Protein AF-A0A175YBA6-F1 (afdb_monomer_lite)

Foldseek 3Di:
DDDDDPPPPDDPDDPPDPCVVCVLCVVLLVCLVVVPPPLQLPDAADEDEQAPLVDSNNVNNVVSNVPRPPRRHPDYHYHD

InterPro domains:
  IPR036291 NAD(P)-binding domain superfamily [SSF51735] (19-67)
  IPR052733 Chloroplast-localized Quinone Oxidoreductase [PTHR44013] (17-69)

Secondary structure (DSSP, 8-state):
----SSSSSS-S------HHHHTTHHHHHHHHHHT----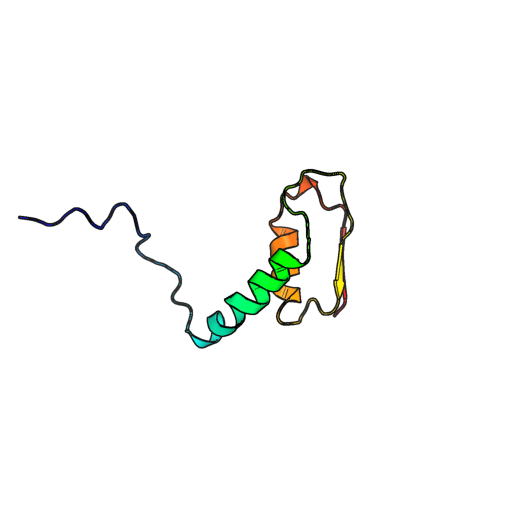S--SS-EEEEEETTTSTTHHHHHHHHHHS-TTSEEEEEEE-

Radius of gyration: 17.57 Å; chains: 1; bounding box: 59×20×29 Å

Sequence (80 aa):
MQKGMLRPFLPLRFPKVPSVDGAGLPVAGLTAHSAGVKLDASGPRSNIVITAASGGVGLYVVQLAKHGKKESLSSLVLVS

pLDDT: mean 72.38, std 12.49, range [47.56, 88.88]

Structure (mmCIF, N/CA/C/O backbone):
data_AF-A0A175YBA6-F1
#
_entry.id   AF-A0A175YBA6-F1
#
loop_
_atom_site.group_PDB
_atom_site.id
_atom_site.type_symbol
_atom_site.label_atom_id
_atom_site.label_alt_id
_atom_site.label_comp_id
_atom_site.label_asym_id
_atom_site.label_entity_id
_atom_site.label_seq_id
_atom_site.pdbx_PDB_ins_code
_atom_site.Cartn_x
_atom_site.Cartn_y
_atom_site.Cartn_z
_atom_site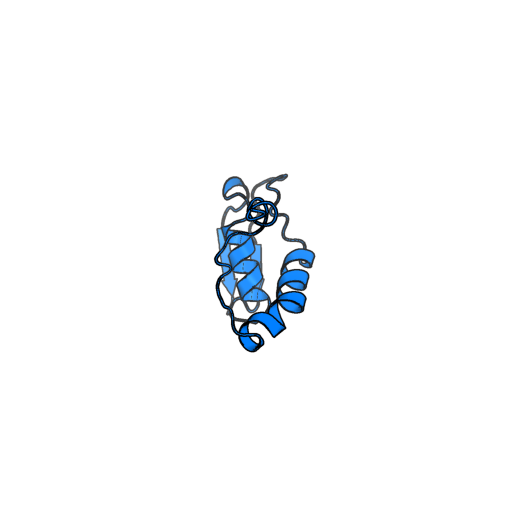.occupancy
_atom_site.B_iso_or_equiv
_atom_site.auth_seq_id
_atom_site.auth_comp_id
_atom_site.auth_asym_id
_atom_site.auth_atom_id
_atom_site.pdbx_PDB_model_num
ATOM 1 N N . MET A 1 1 ? 44.873 -4.644 13.168 1.00 47.56 1 MET A N 1
ATOM 2 C CA . MET A 1 1 ? 43.804 -4.758 14.183 1.00 47.56 1 MET A CA 1
ATOM 3 C C . MET A 1 1 ? 42.925 -3.507 14.140 1.00 47.56 1 MET A C 1
ATOM 5 O O . MET A 1 1 ? 43.137 -2.614 14.937 1.00 47.56 1 MET A O 1
ATOM 9 N N . GLN A 1 2 ? 41.969 -3.397 13.211 1.00 48.06 2 GLN A N 1
ATOM 10 C CA . GLN A 1 2 ? 40.858 -2.443 13.371 1.00 48.06 2 GLN A CA 1
ATOM 11 C C . GLN A 1 2 ? 39.650 -2.932 12.566 1.00 48.06 2 GLN A C 1
ATOM 13 O O . GLN A 1 2 ? 39.354 -2.490 11.462 1.00 48.06 2 GLN A O 1
ATOM 18 N N . LYS A 1 3 ? 39.004 -3.960 13.117 1.00 51.88 3 LYS A N 1
ATOM 19 C CA . LYS A 1 3 ? 37.788 -4.583 12.597 1.00 51.88 3 LYS A CA 1
ATOM 20 C C . LYS A 1 3 ? 36.717 -4.396 13.661 1.00 51.88 3 LYS A C 1
ATOM 22 O O . LYS A 1 3 ? 36.593 -5.222 14.553 1.00 51.88 3 LYS A O 1
ATOM 27 N N . GLY A 1 4 ? 35.978 -3.297 13.585 1.00 67.19 4 GLY A N 1
ATOM 28 C CA . GLY A 1 4 ? 34.870 -3.053 14.503 1.00 67.19 4 GLY A CA 1
ATOM 29 C C . GLY A 1 4 ? 34.575 -1.576 14.667 1.00 67.19 4 GLY A C 1
ATOM 30 O O . GLY A 1 4 ? 35.250 -0.930 15.447 1.00 67.19 4 GLY A O 1
ATOM 31 N N . MET A 1 5 ? 33.575 -1.070 13.933 1.00 60.84 5 MET A N 1
ATOM 32 C CA . MET A 1 5 ? 32.700 0.005 14.436 1.00 60.84 5 MET A CA 1
ATOM 33 C C . MET A 1 5 ? 31.481 0.313 13.552 1.00 60.84 5 MET A C 1
ATOM 35 O O . MET A 1 5 ? 30.594 1.027 13.990 1.00 60.84 5 MET A O 1
ATOM 39 N N . LEU A 1 6 ? 31.374 -0.244 12.338 1.00 56.81 6 LEU A N 1
ATOM 40 C CA . LEU A 1 6 ? 30.213 -0.000 11.455 1.00 56.81 6 LEU A CA 1
ATOM 41 C C . LEU A 1 6 ? 29.092 -1.051 11.572 1.00 56.81 6 LEU A C 1
ATOM 43 O O . LEU A 1 6 ? 28.102 -0.993 10.854 1.00 56.81 6 LEU A O 1
ATOM 47 N N . ARG A 1 7 ? 29.241 -2.030 12.472 1.00 59.06 7 ARG A N 1
ATOM 48 C CA . ARG A 1 7 ? 28.285 -3.129 12.686 1.00 59.06 7 ARG A CA 1
ATOM 49 C C . ARG A 1 7 ? 27.197 -2.947 13.771 1.00 59.06 7 ARG A C 1
ATOM 51 O O . ARG A 1 7 ? 26.457 -3.911 13.932 1.00 59.06 7 ARG A O 1
ATOM 58 N N . PRO A 1 8 ? 27.023 -1.817 14.496 1.00 63.41 8 PRO A N 1
ATOM 59 C CA . PRO A 1 8 ? 25.891 -1.706 15.425 1.00 63.41 8 PRO A CA 1
ATOM 60 C C . PRO A 1 8 ? 24.593 -1.167 14.802 1.00 63.41 8 PRO A C 1
ATOM 62 O O . PRO A 1 8 ? 23.557 -1.264 15.447 1.00 63.41 8 PRO A O 1
ATOM 65 N N . PHE A 1 9 ? 24.617 -0.586 13.591 1.00 65.88 9 PHE A N 1
ATOM 66 C CA . PHE A 1 9 ? 23.524 0.304 13.152 1.00 65.88 9 PHE A CA 1
ATOM 67 C C . PHE A 1 9 ? 22.825 -0.054 11.834 1.00 65.88 9 PHE A C 1
ATOM 69 O O . PHE A 1 9 ? 21.831 0.583 11.502 1.00 65.88 9 PHE A O 1
ATOM 76 N N . LEU A 1 10 ? 23.283 -1.069 11.091 1.00 59.72 10 LEU A N 1
ATOM 77 C CA . LEU A 1 10 ? 22.623 -1.500 9.854 1.00 59.72 10 LEU A CA 1
ATOM 78 C C . LEU A 1 10 ? 22.344 -3.014 9.900 1.00 59.72 10 LEU A C 1
ATOM 80 O O . LEU A 1 10 ? 23.303 -3.790 9.969 1.00 59.72 10 LEU A O 1
ATOM 84 N N . PRO A 1 11 ? 21.075 -3.472 9.872 1.00 62.69 11 PRO A N 1
ATOM 85 C CA . PRO A 1 11 ? 20.779 -4.897 9.777 1.00 62.69 11 PRO A CA 1
ATOM 86 C C . PRO A 1 11 ? 21.414 -5.462 8.499 1.00 62.69 11 PRO A C 1
ATOM 88 O O . PRO A 1 11 ? 21.243 -4.918 7.410 1.00 62.69 11 PRO A O 1
ATOM 91 N N . LEU A 1 12 ? 22.164 -6.564 8.627 1.00 59.00 12 LEU A N 1
ATOM 92 C CA . LEU A 1 12 ? 23.021 -7.121 7.564 1.00 59.00 12 LEU A CA 1
ATOM 93 C C . LEU A 1 12 ? 22.264 -7.598 6.308 1.00 59.00 12 LEU A C 1
ATOM 95 O O . LEU A 1 12 ? 22.891 -8.014 5.334 1.00 59.00 12 LEU A O 1
ATOM 99 N N . ARG A 1 13 ? 20.929 -7.602 6.340 1.00 61.00 13 ARG A N 1
ATOM 100 C CA . ARG A 1 13 ? 20.059 -8.075 5.263 1.00 61.00 13 ARG A CA 1
ATOM 101 C C . ARG A 1 13 ? 18.801 -7.216 5.199 1.00 61.00 13 ARG A C 1
ATOM 103 O O . ARG A 1 13 ? 17.768 -7.584 5.750 1.00 61.00 13 ARG A O 1
ATOM 110 N N . PHE A 1 14 ? 18.882 -6.088 4.501 1.00 61.38 14 PHE A N 1
ATOM 111 C CA . PHE A 1 14 ? 17.674 -5.527 3.902 1.00 61.38 14 PHE A CA 1
ATOM 112 C C . PHE A 1 14 ? 17.200 -6.481 2.799 1.00 61.38 14 PHE A C 1
ATOM 114 O O . PHE A 1 14 ? 18.047 -6.992 2.055 1.00 61.38 14 PHE A O 1
ATOM 121 N N . PRO A 1 15 ? 15.888 -6.756 2.683 1.00 72.56 15 PRO A N 1
ATOM 122 C CA . PRO A 1 15 ? 15.358 -7.503 1.552 1.00 72.56 15 PRO A CA 1
ATOM 123 C C . PRO A 1 15 ? 15.854 -6.851 0.260 1.00 72.56 15 PRO A C 1
ATOM 125 O O . PRO A 1 15 ? 15.689 -5.647 0.063 1.00 72.56 15 PRO A O 1
ATOM 128 N N . LYS A 1 16 ? 16.517 -7.630 -0.599 1.00 76.50 16 LYS A N 1
ATOM 129 C CA . LYS A 1 16 ? 16.980 -7.156 -1.904 1.00 76.50 16 LYS A CA 1
ATOM 130 C C . LYS A 1 16 ? 15.750 -7.003 -2.804 1.00 76.50 16 LYS A C 1
ATOM 132 O O . LYS A 1 16 ? 15.398 -7.932 -3.520 1.00 76.50 16 LYS A O 1
ATOM 137 N N . VAL A 1 17 ? 15.087 -5.852 -2.728 1.00 80.12 17 VAL A N 1
ATOM 138 C CA . VAL A 1 17 ? 14.020 -5.467 -3.661 1.00 80.12 17 VAL A CA 1
ATOM 139 C C . VAL A 1 17 ? 14.651 -4.885 -4.930 1.00 80.12 17 VAL A C 1
ATOM 141 O O . VAL A 1 17 ? 15.568 -4.063 -4.825 1.00 80.12 17 VAL A O 1
ATOM 144 N N . PRO A 1 18 ? 14.245 -5.324 -6.133 1.00 85.06 18 PRO A N 1
ATOM 145 C CA . PRO A 1 18 ? 14.732 -4.724 -7.367 1.00 85.06 18 PRO A CA 1
ATOM 146 C C . PRO A 1 18 ? 14.212 -3.284 -7.481 1.00 85.06 18 PRO A C 1
ATOM 148 O O . PRO A 1 18 ? 13.112 -2.967 -7.029 1.00 85.06 18 PRO A O 1
ATOM 151 N N . SER A 1 19 ? 15.000 -2.397 -8.098 1.00 81.88 19 SER A N 1
ATOM 152 C CA . SER A 1 19 ? 14.680 -0.962 -8.165 1.00 81.88 19 SER A CA 1
ATOM 153 C C . SER A 1 19 ? 13.324 -0.675 -8.815 1.00 81.88 19 SER A C 1
ATOM 155 O O . SER A 1 19 ? 12.670 0.295 -8.450 1.00 81.88 19 SER A O 1
ATOM 157 N N . VAL A 1 20 ? 12.896 -1.525 -9.754 1.00 83.44 20 VAL A N 1
ATOM 158 C CA . VAL A 1 20 ? 11.612 -1.394 -10.455 1.00 83.44 20 VAL A CA 1
ATOM 159 C C . VAL A 1 20 ? 10.413 -1.638 -9.532 1.00 83.44 20 VAL A C 1
ATOM 161 O O . VAL A 1 20 ? 9.470 -0.853 -9.562 1.00 83.44 20 VAL A O 1
ATOM 164 N N . ASP A 1 21 ? 10.484 -2.631 -8.642 1.00 83.19 21 ASP A N 1
ATOM 165 C CA . ASP A 1 21 ? 9.397 -2.949 -7.704 1.00 83.19 21 ASP A CA 1
ATOM 166 C C . ASP A 1 21 ? 9.238 -1.854 -6.637 1.00 83.19 21 ASP A C 1
ATOM 168 O O . ASP A 1 21 ? 8.141 -1.597 -6.146 1.00 83.19 21 ASP A O 1
ATOM 172 N N . GLY A 1 22 ? 10.337 -1.177 -6.287 1.00 80.31 22 GLY A N 1
ATOM 173 C CA . GLY A 1 22 ? 10.349 -0.078 -5.320 1.00 80.31 22 GLY A CA 1
ATOM 174 C C . GLY A 1 22 ? 10.063 1.306 -5.910 1.00 80.31 22 GLY A C 1
ATOM 175 O O . GLY A 1 22 ? 9.787 2.231 -5.149 1.00 80.31 22 GLY A O 1
ATOM 176 N N . ALA A 1 23 ? 10.109 1.483 -7.234 1.00 86.12 23 ALA A N 1
ATOM 177 C CA . ALA A 1 23 ? 10.032 2.805 -7.867 1.00 86.12 23 ALA A CA 1
ATOM 178 C C . ALA A 1 23 ? 8.697 3.527 -7.609 1.00 86.12 23 ALA A C 1
ATOM 180 O O . ALA A 1 23 ? 8.665 4.751 -7.490 1.00 86.12 23 ALA A O 1
ATOM 181 N N . GLY A 1 24 ? 7.599 2.773 -7.485 1.00 82.69 24 GLY A N 1
ATOM 182 C CA . GLY A 1 24 ? 6.270 3.317 -7.188 1.00 82.69 24 GLY A CA 1
ATOM 183 C C . GLY A 1 24 ? 6.009 3.583 -5.702 1.00 82.69 24 GLY A C 1
ATOM 184 O O . GLY A 1 24 ? 5.052 4.283 -5.368 1.00 82.69 24 GLY A O 1
ATOM 185 N N . LEU A 1 25 ? 6.850 3.052 -4.807 1.00 86.50 25 LEU A N 1
ATOM 186 C CA . LEU A 1 25 ? 6.647 3.116 -3.359 1.00 86.50 25 LEU A CA 1
ATOM 187 C C . LEU A 1 25 ? 6.605 4.551 -2.805 1.00 86.50 25 LEU A C 1
ATOM 189 O O . LEU A 1 25 ? 5.716 4.816 -1.996 1.00 86.50 25 LEU A O 1
ATOM 193 N N . PRO A 1 26 ? 7.490 5.492 -3.203 1.00 87.56 26 PRO A N 1
ATOM 194 C CA . PRO A 1 26 ? 7.489 6.831 -2.620 1.00 87.56 26 PRO A CA 1
ATOM 195 C C . PRO A 1 26 ? 6.180 7.570 -2.882 1.00 87.56 26 PRO A C 1
ATOM 197 O O . PRO A 1 26 ? 5.605 8.135 -1.962 1.00 87.56 26 PRO A O 1
ATOM 200 N N . VAL A 1 27 ? 5.677 7.525 -4.118 1.00 88.12 27 VAL A N 1
ATOM 201 C CA . VAL A 1 27 ? 4.425 8.200 -4.480 1.00 88.12 27 VAL A CA 1
ATOM 202 C C . VAL A 1 27 ? 3.246 7.475 -3.844 1.00 88.12 27 VAL A C 1
ATOM 204 O O . VAL A 1 27 ? 2.493 8.077 -3.088 1.00 88.12 27 VAL A O 1
ATOM 207 N N . ALA A 1 28 ? 3.108 6.170 -4.084 1.00 85.44 28 ALA A N 1
ATOM 208 C CA . ALA A 1 28 ? 1.928 5.438 -3.646 1.00 85.44 28 ALA A CA 1
ATOM 209 C C . ALA A 1 28 ? 1.836 5.300 -2.117 1.00 85.44 28 ALA A C 1
ATOM 211 O O . ALA A 1 28 ? 0.753 5.441 -1.550 1.00 85.44 28 ALA A O 1
ATOM 212 N N . GLY A 1 29 ? 2.965 5.081 -1.442 1.00 84.06 29 GLY A N 1
ATOM 213 C CA . GLY A 1 29 ? 3.038 4.995 0.013 1.00 84.06 29 GLY A CA 1
ATOM 214 C C . GLY A 1 29 ? 2.799 6.341 0.696 1.00 84.06 29 GLY A C 1
ATOM 215 O O . GLY A 1 29 ? 2.057 6.400 1.677 1.00 84.06 29 GLY A O 1
ATOM 216 N N . LEU A 1 30 ? 3.360 7.434 0.165 1.00 84.38 30 LEU A N 1
ATOM 217 C CA . LEU A 1 30 ? 3.140 8.764 0.734 1.00 84.38 30 LEU A CA 1
ATOM 218 C C . LEU A 1 30 ? 1.706 9.243 0.494 1.00 84.38 30 LEU A C 1
ATOM 220 O O . LEU A 1 30 ? 1.113 9.799 1.412 1.00 84.38 30 LEU A O 1
ATOM 224 N N . THR A 1 31 ? 1.120 8.961 -0.677 1.00 84.06 31 THR A N 1
ATOM 225 C CA . THR A 1 31 ? -0.310 9.195 -0.940 1.00 84.06 31 THR A CA 1
ATOM 226 C C . THR A 1 31 ? -1.192 8.380 0.003 1.00 84.06 31 THR A C 1
ATOM 228 O O . THR A 1 31 ? -2.154 8.910 0.548 1.00 84.06 31 THR A O 1
ATOM 231 N N . ALA A 1 32 ? -0.862 7.110 0.249 1.00 83.31 32 ALA A N 1
ATOM 232 C CA . ALA A 1 32 ? -1.609 6.282 1.193 1.00 83.31 32 ALA A CA 1
ATOM 233 C C . ALA A 1 32 ? -1.522 6.816 2.636 1.00 83.31 32 ALA A C 1
ATOM 235 O O . ALA A 1 32 ? -2.508 6.764 3.368 1.00 83.31 32 ALA A O 1
ATOM 236 N N . HIS A 1 33 ? -0.373 7.367 3.037 1.00 79.69 33 HIS A N 1
ATOM 237 C CA . HIS A 1 33 ? -0.191 8.002 4.343 1.00 79.69 33 HIS A CA 1
ATOM 238 C C . HIS A 1 33 ? -0.922 9.352 4.448 1.00 79.69 33 HIS A C 1
ATOM 240 O O . HIS A 1 33 ? -1.548 9.647 5.465 1.00 79.69 33 HIS A O 1
ATOM 246 N N . SER A 1 34 ? -0.871 10.180 3.401 1.00 79.19 34 SER A N 1
ATOM 247 C CA . SER A 1 34 ? -1.542 11.485 3.371 1.00 79.19 34 SER A CA 1
ATOM 248 C C . SER A 1 34 ? -3.050 11.396 3.132 1.00 79.19 34 SER A C 1
ATOM 250 O O . SER A 1 34 ? -3.750 12.361 3.426 1.00 79.19 34 SER A O 1
ATOM 252 N N . ALA A 1 35 ? -3.570 10.237 2.707 1.00 73.12 35 ALA A N 1
ATOM 253 C CA . ALA A 1 35 ? -5.004 9.955 2.575 1.00 73.12 35 ALA A CA 1
ATOM 254 C C . ALA A 1 35 ? -5.7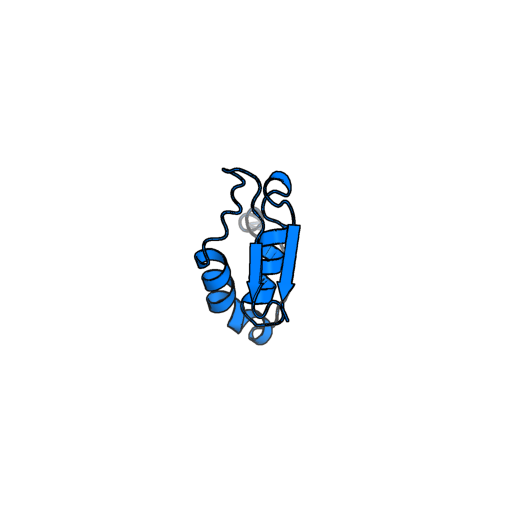89 10.040 3.903 1.00 73.12 35 ALA A C 1
ATOM 256 O O . ALA A 1 35 ? -6.993 9.795 3.926 1.00 73.12 35 ALA A O 1
ATOM 257 N N . GLY A 1 36 ? -5.135 10.399 5.013 1.00 62.12 36 GLY A N 1
ATOM 258 C CA . GLY A 1 36 ? -5.814 10.779 6.248 1.00 62.12 36 GLY A CA 1
ATOM 259 C C . GLY A 1 36 ? -6.394 9.597 7.012 1.00 62.12 36 GLY A C 1
ATOM 260 O O . GLY A 1 36 ? -7.231 9.796 7.893 1.00 62.12 36 GLY A O 1
ATOM 261 N N . VAL A 1 37 ? -5.949 8.371 6.713 1.00 63.31 37 VAL A N 1
ATOM 262 C CA . VAL A 1 37 ? -6.278 7.213 7.540 1.00 63.31 37 VAL A CA 1
ATOM 263 C C . VAL A 1 37 ? -5.563 7.403 8.876 1.00 63.31 37 VAL A C 1
ATOM 265 O O . VAL A 1 37 ? -4.359 7.182 8.996 1.00 63.31 37 VAL A O 1
ATOM 268 N N . LYS A 1 38 ? -6.301 7.881 9.881 1.00 59.69 38 LYS A N 1
ATOM 269 C CA . LYS A 1 38 ? -5.833 7.940 11.268 1.00 59.69 38 LYS A CA 1
ATOM 270 C C . LYS A 1 38 ? -5.665 6.518 11.788 1.00 59.69 38 LYS A C 1
ATOM 272 O O . LYS A 1 38 ? -6.611 5.870 12.222 1.00 59.69 38 LYS A O 1
ATOM 277 N N . LEU A 1 39 ? -4.442 6.016 11.674 1.00 62.16 39 LEU A N 1
ATOM 278 C CA . LEU A 1 39 ? -4.026 4.685 12.128 1.00 62.16 39 LEU A CA 1
ATOM 279 C C . LEU A 1 39 ? -3.372 4.724 13.510 1.00 62.16 39 LEU A C 1
ATOM 281 O O . LEU A 1 39 ? -2.917 3.699 14.020 1.00 62.16 39 LEU A O 1
ATOM 285 N N . ASP A 1 40 ? -3.326 5.908 14.117 1.00 57.97 40 ASP A N 1
ATOM 286 C CA . ASP A 1 40 ? -2.752 6.176 15.431 1.00 57.97 40 ASP A CA 1
ATOM 287 C C . ASP A 1 40 ? -3.608 5.628 16.588 1.00 57.97 40 ASP A C 1
ATOM 289 O O . ASP A 1 40 ? -3.184 5.666 17.742 1.00 57.97 40 ASP A O 1
ATOM 293 N N . ALA A 1 41 ? -4.784 5.066 16.281 1.00 56.16 41 ALA A N 1
ATOM 294 C CA . ALA A 1 41 ? -5.781 4.586 17.238 1.00 56.16 41 ALA A CA 1
ATOM 295 C C . ALA A 1 41 ? -6.237 5.631 18.272 1.00 56.16 41 ALA A C 1
ATOM 297 O O . ALA A 1 41 ? -6.907 5.276 19.242 1.00 56.16 41 ALA A O 1
ATOM 298 N N . SER A 1 42 ? -5.952 6.920 18.053 1.00 54.56 42 SER A N 1
ATOM 299 C CA . SER A 1 42 ? -6.534 8.010 18.832 1.00 54.56 42 SER A CA 1
ATOM 300 C C . SER A 1 42 ? -7.903 8.362 18.249 1.00 54.56 42 SER A C 1
ATOM 302 O O . SER A 1 42 ? -8.066 9.298 17.463 1.00 54.56 42 SER A O 1
ATOM 304 N N . GLY A 1 43 ? -8.908 7.550 18.575 1.00 61.62 43 GLY A N 1
ATOM 305 C CA . GLY A 1 43 ? -10.287 7.826 18.185 1.00 61.62 43 GLY A CA 1
ATOM 306 C C . GLY A 1 43 ? -11.227 6.620 18.244 1.00 61.62 43 GLY A C 1
ATOM 307 O O . GLY A 1 43 ? -10.772 5.474 18.309 1.00 61.62 43 GLY A O 1
ATOM 308 N N . PRO A 1 44 ? -12.550 6.871 18.225 1.00 60.22 44 PRO A N 1
ATOM 309 C CA . PRO A 1 44 ? -13.560 5.820 18.162 1.00 60.22 44 PRO A CA 1
ATOM 310 C C . PRO A 1 44 ? -13.378 4.955 16.910 1.00 60.22 44 PRO A C 1
ATOM 312 O O . PRO A 1 44 ? -12.908 5.433 15.876 1.00 60.22 44 PRO A O 1
ATOM 315 N N . ARG A 1 45 ? -13.762 3.674 17.010 1.00 64.50 45 ARG A N 1
ATOM 316 C CA . ARG A 1 45 ? -13.652 2.728 15.895 1.00 64.50 45 ARG A CA 1
ATOM 317 C C . ARG A 1 45 ? -14.342 3.285 14.648 1.00 64.50 45 ARG A C 1
ATOM 319 O O . ARG A 1 45 ? -15.522 3.620 14.712 1.00 64.50 45 ARG A O 1
ATOM 326 N N . SER A 1 46 ? -13.631 3.347 13.526 1.00 66.25 46 SER A N 1
ATOM 327 C CA . SER A 1 46 ? -14.170 3.850 12.257 1.00 66.25 46 SER A CA 1
ATOM 328 C C . SER A 1 46 ? -14.213 2.749 11.195 1.00 66.25 46 SER A C 1
ATOM 330 O O . SER A 1 46 ? -13.404 1.817 11.198 1.00 66.25 46 SER A O 1
ATOM 332 N N . ASN A 1 47 ? -15.212 2.826 10.313 1.00 73.12 47 ASN A N 1
ATOM 333 C CA . ASN A 1 47 ? -15.255 2.031 9.090 1.00 73.12 47 ASN A CA 1
ATOM 334 C C . ASN A 1 47 ? -14.581 2.822 7.980 1.00 73.12 47 ASN A C 1
ATOM 336 O O . ASN A 1 47 ? -14.905 3.990 7.769 1.00 73.12 47 ASN A O 1
ATOM 340 N N . ILE A 1 48 ? -13.688 2.162 7.249 1.00 76.38 48 ILE A N 1
ATOM 341 C CA . ILE A 1 48 ? -13.013 2.758 6.101 1.00 76.38 48 ILE A CA 1
ATOM 342 C C . ILE A 1 48 ? -13.414 2.019 4.824 1.00 76.38 48 ILE A C 1
ATOM 344 O O . ILE A 1 48 ? -13.528 0.789 4.806 1.00 76.38 48 ILE A O 1
ATOM 348 N N . VAL A 1 49 ? -13.633 2.787 3.759 1.00 83.38 49 VAL A N 1
ATOM 349 C CA . VAL A 1 49 ? -13.926 2.285 2.414 1.00 83.38 49 VAL A CA 1
ATOM 350 C C . VAL A 1 49 ? -12.751 2.649 1.523 1.00 83.38 49 VAL A C 1
ATOM 352 O O . VAL A 1 49 ? -12.360 3.814 1.460 1.00 83.38 49 VAL A O 1
ATOM 355 N N . ILE A 1 50 ? -12.182 1.653 0.848 1.00 81.62 50 ILE A N 1
ATOM 356 C CA . ILE A 1 50 ? -11.061 1.853 -0.072 1.00 81.62 50 ILE A CA 1
ATOM 357 C C . ILE A 1 50 ? -11.557 1.580 -1.489 1.00 81.62 50 ILE A C 1
ATOM 359 O O . ILE A 1 50 ? -11.814 0.430 -1.852 1.00 81.62 50 ILE A O 1
ATOM 363 N N . THR A 1 51 ? -11.676 2.644 -2.279 1.00 83.69 51 THR A N 1
ATOM 364 C CA . THR A 1 51 ? -11.960 2.571 -3.717 1.00 83.69 51 THR A CA 1
ATOM 365 C C . THR A 1 51 ? -10.682 2.227 -4.477 1.00 83.69 51 THR A C 1
ATOM 367 O O . THR A 1 51 ? -9.637 2.821 -4.210 1.00 83.69 51 THR A O 1
ATOM 370 N N . ALA A 1 52 ? -10.762 1.286 -5.423 1.00 84.19 52 ALA A N 1
ATOM 371 C CA . ALA A 1 52 ? -9.620 0.767 -6.181 1.00 84.19 52 ALA A CA 1
ATOM 372 C C . ALA A 1 52 ? -8.528 0.173 -5.275 1.00 84.19 52 ALA A C 1
ATOM 374 O O . ALA A 1 52 ? -7.334 0.450 -5.413 1.00 84.19 52 ALA A O 1
ATOM 375 N N . ALA A 1 53 ? -8.935 -0.667 -4.325 1.00 84.56 53 ALA A N 1
ATOM 376 C CA . ALA A 1 53 ? -8.022 -1.295 -3.373 1.00 84.56 53 ALA A CA 1
ATOM 377 C C . ALA A 1 53 ? -6.974 -2.229 -4.012 1.00 84.56 53 ALA A C 1
ATOM 379 O O . ALA A 1 53 ? -5.942 -2.494 -3.399 1.00 84.56 53 ALA A O 1
ATOM 380 N N . SER A 1 54 ? -7.214 -2.707 -5.236 1.00 88.69 54 SER A N 1
ATOM 381 C CA . SER A 1 54 ? -6.247 -3.456 -6.053 1.00 88.69 54 SER A CA 1
ATOM 382 C C . SER A 1 54 ? -5.225 -2.555 -6.765 1.00 88.69 54 SER A C 1
ATOM 384 O O . SER A 1 54 ? -4.224 -3.049 -7.281 1.00 88.69 54 SER A O 1
ATOM 386 N N . GLY A 1 55 ? -5.464 -1.241 -6.804 1.00 86.38 55 GLY A N 1
ATOM 387 C CA . GLY A 1 55 ? -4.618 -0.264 -7.479 1.00 86.38 55 GLY A CA 1
ATOM 388 C C . GLY A 1 55 ? -3.353 0.101 -6.699 1.00 86.38 55 GLY A C 1
ATOM 389 O O . GLY A 1 55 ? -3.173 -0.262 -5.535 1.00 86.38 55 GLY A O 1
ATOM 390 N N . GLY A 1 56 ? -2.484 0.890 -7.342 1.00 87.25 56 GLY A N 1
ATOM 391 C CA . GLY A 1 56 ? -1.153 1.229 -6.830 1.00 87.25 56 GLY A CA 1
ATOM 392 C C . GLY A 1 56 ? -1.152 1.820 -5.420 1.00 87.25 56 GLY A C 1
ATOM 393 O O . GLY A 1 56 ? -0.3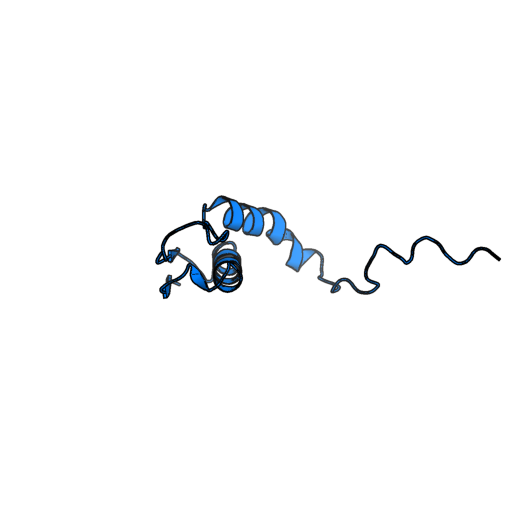40 1.404 -4.612 1.00 87.25 56 GLY A O 1
ATOM 394 N N . VAL A 1 57 ? -2.074 2.735 -5.098 1.00 88.12 57 VAL A N 1
ATOM 395 C CA . VAL A 1 57 ? -2.216 3.334 -3.751 1.00 88.12 57 VAL A CA 1
ATOM 396 C C . VAL A 1 57 ? -3.068 2.451 -2.835 1.00 88.12 57 VAL A C 1
ATOM 398 O O . VAL A 1 57 ? -2.747 2.283 -1.659 1.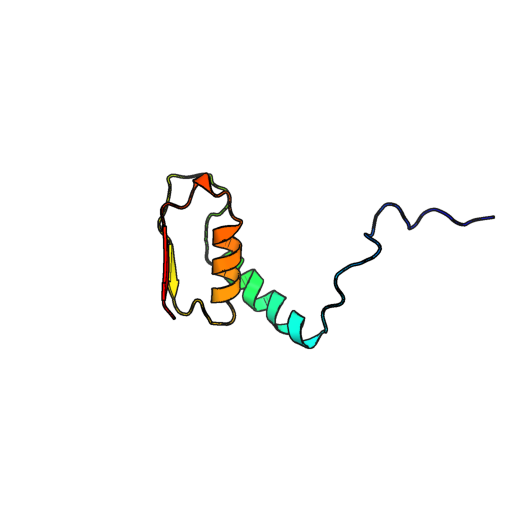00 88.12 57 VAL A O 1
ATOM 401 N N . GLY A 1 58 ? -4.140 1.865 -3.378 1.00 85.94 58 GLY A N 1
ATOM 402 C CA . GLY A 1 58 ? -5.121 1.082 -2.629 1.00 85.94 58 GLY A CA 1
ATOM 403 C C . GLY A 1 58 ? -4.502 -0.090 -1.873 1.00 85.94 58 GLY A C 1
ATOM 404 O O . GLY A 1 58 ? -4.822 -0.302 -0.702 1.00 85.94 58 GLY A O 1
ATOM 405 N N . LEU A 1 59 ? -3.529 -0.767 -2.488 1.00 88.88 59 LEU A N 1
ATOM 406 C CA . LEU A 1 59 ? -2.792 -1.855 -1.848 1.00 88.88 59 LEU A CA 1
ATOM 407 C C . LEU A 1 59 ? -2.044 -1.381 -0.594 1.00 88.88 59 LEU A C 1
ATOM 409 O O . LEU A 1 59 ? -2.101 -2.054 0.434 1.00 88.88 59 LEU A O 1
ATOM 413 N N . TYR A 1 60 ? -1.406 -0.207 -0.629 1.00 87.25 60 TYR A N 1
ATOM 414 C CA . TYR A 1 60 ? -0.724 0.347 0.545 1.00 87.25 60 TYR A CA 1
ATOM 415 C C . TYR A 1 60 ? -1.712 0.763 1.631 1.00 87.25 60 TYR A C 1
ATOM 417 O O . TYR A 1 60 ? -1.474 0.468 2.800 1.00 87.25 60 TYR A O 1
ATOM 425 N N . VAL A 1 61 ? -2.848 1.366 1.268 1.00 85.19 61 VAL A N 1
ATOM 426 C CA . VAL A 1 61 ? -3.893 1.744 2.236 1.00 85.19 61 VAL A CA 1
ATOM 427 C C . VAL A 1 61 ? -4.456 0.510 2.944 1.00 85.19 61 VAL A C 1
ATOM 429 O O . VAL A 1 61 ? -4.621 0.535 4.160 1.00 85.19 61 VAL A O 1
ATOM 432 N N . VAL A 1 62 ? -4.676 -0.602 2.232 1.00 86.00 62 VAL A N 1
ATOM 433 C CA . VAL A 1 62 ? -5.115 -1.874 2.838 1.00 86.00 62 VAL A CA 1
ATOM 434 C C . VAL A 1 62 ? -4.083 -2.394 3.841 1.00 86.00 62 VAL A C 1
ATOM 436 O O . VAL A 1 62 ? -4.453 -2.854 4.924 1.00 86.00 62 VAL A O 1
ATOM 439 N N . GLN A 1 63 ? -2.791 -2.331 3.507 1.00 84.62 63 GLN A N 1
ATOM 440 C CA . GLN A 1 63 ? -1.734 -2.789 4.415 1.00 84.62 63 GLN A CA 1
ATOM 441 C C . GLN A 1 63 ? -1.594 -1.890 5.639 1.00 84.62 63 GLN A C 1
ATOM 443 O O . GLN A 1 63 ? -1.430 -2.391 6.754 1.00 84.62 63 GLN A O 1
ATOM 448 N N . LEU A 1 64 ? -1.692 -0.580 5.437 1.00 82.44 64 LEU A N 1
ATOM 449 C CA . LEU A 1 64 ? -1.673 0.405 6.504 1.00 82.44 64 LEU A CA 1
ATOM 450 C C . LEU A 1 64 ? -2.898 0.241 7.416 1.00 82.44 64 LEU A C 1
ATOM 452 O O . LEU A 1 64 ? -2.738 0.198 8.628 1.00 82.44 64 LEU A O 1
ATOM 456 N N . ALA A 1 65 ? -4.088 0.012 6.865 1.00 79.94 65 ALA A N 1
ATOM 457 C CA . ALA A 1 65 ? -5.293 -0.293 7.633 1.00 79.94 65 ALA A CA 1
ATOM 458 C C . ALA A 1 65 ? -5.160 -1.568 8.479 1.00 79.94 65 ALA A C 1
ATOM 460 O O . ALA A 1 65 ? -5.566 -1.587 9.636 1.00 79.94 65 ALA A O 1
ATOM 461 N N . LYS A 1 66 ? -4.556 -2.634 7.938 1.00 77.50 66 LYS A N 1
ATOM 462 C CA . LYS A 1 66 ? -4.351 -3.895 8.675 1.00 77.50 66 LYS A CA 1
ATOM 463 C C . LYS A 1 66 ? -3.322 -3.788 9.806 1.00 77.50 66 LYS A C 1
ATOM 465 O O . LYS A 1 66 ? -3.440 -4.518 10.792 1.00 77.50 66 LYS A O 1
ATOM 470 N N . HIS A 1 67 ? -2.305 -2.941 9.645 1.00 75.25 67 HIS A N 1
ATOM 471 C CA . HIS A 1 67 ? -1.216 -2.783 10.618 1.00 75.25 67 HIS A CA 1
ATOM 472 C C . HIS A 1 67 ? -1.386 -1.591 11.563 1.00 75.25 67 HIS A C 1
ATOM 474 O O . HIS A 1 67 ? -0.801 -1.605 12.647 1.00 75.25 67 HIS A O 1
ATOM 480 N N . GLY A 1 68 ? -2.193 -0.592 11.203 1.00 70.56 68 GLY A N 1
ATOM 481 C CA . GLY A 1 68 ? -2.677 0.410 12.145 1.00 70.56 68 GLY A CA 1
ATOM 482 C C . GLY A 1 68 ? -3.386 -0.295 13.290 1.00 70.56 68 GLY A C 1
ATOM 483 O O . GLY A 1 68 ? -4.101 -1.272 13.068 1.00 70.56 68 GLY A O 1
ATOM 484 N N . LYS A 1 69 ? -3.107 0.132 14.523 1.00 55.88 69 LYS A N 1
ATOM 485 C CA . LYS A 1 69 ? -3.521 -0.553 15.754 1.00 55.88 69 LYS A CA 1
ATOM 486 C C . LYS A 1 69 ? -4.962 -1.087 15.643 1.00 55.88 69 LYS A C 1
ATOM 488 O O . LYS A 1 69 ? -5.923 -0.326 15.538 1.00 55.88 69 LYS A O 1
ATOM 493 N N . LYS A 1 70 ? -5.079 -2.423 15.663 1.00 49.41 70 LYS A N 1
ATOM 494 C CA . LYS A 1 70 ? -6.280 -3.246 15.373 1.00 49.41 70 LYS A CA 1
ATOM 495 C C . LYS A 1 70 ? -7.531 -2.870 16.177 1.00 49.41 70 LYS A C 1
ATOM 497 O O . LYS A 1 70 ? -8.636 -3.299 15.866 1.00 49.41 70 LYS A O 1
ATOM 502 N N . GLU A 1 71 ? -7.359 -2.086 17.229 1.00 50.81 71 GLU A N 1
ATOM 503 C CA . GLU A 1 71 ? -8.399 -1.621 18.135 1.00 50.81 71 GLU A CA 1
ATOM 504 C C . GLU A 1 71 ? -9.253 -0.460 17.596 1.00 50.81 71 GLU A C 1
ATOM 506 O O . GLU A 1 71 ? -10.311 -0.195 18.163 1.00 50.81 71 GLU A O 1
ATOM 511 N N . SER A 1 72 ? -8.871 0.176 16.480 1.00 51.38 72 SER A N 1
ATOM 512 C CA . SER A 1 72 ? -9.600 1.326 15.910 1.00 51.38 72 SER A CA 1
ATOM 513 C C . SER A 1 72 ? -10.414 1.021 14.638 1.00 51.38 72 SER A C 1
ATOM 515 O O . SER A 1 72 ? -11.165 1.872 14.171 1.00 51.38 72 SER A O 1
ATOM 517 N N . LEU A 1 73 ? -10.365 -0.197 14.087 1.00 55.59 73 LEU A N 1
ATOM 518 C CA . LEU A 1 73 ? -11.175 -0.554 12.912 1.00 55.59 73 LEU A CA 1
ATOM 519 C C . LEU A 1 73 ? -12.307 -1.508 13.291 1.00 55.59 73 LEU A C 1
ATOM 521 O O . LEU A 1 73 ? -12.077 -2.537 13.927 1.00 55.59 73 LEU A O 1
ATOM 525 N N . SER A 1 74 ? -13.537 -1.151 12.913 1.00 54.47 74 SER A N 1
ATOM 526 C CA . SER A 1 74 ? -14.710 -2.020 13.104 1.00 54.47 74 SER A CA 1
ATOM 527 C C . SER A 1 74 ? -14.900 -2.961 11.913 1.00 54.47 74 SER A C 1
ATOM 529 O O . SER A 1 74 ? -15.197 -4.141 12.083 1.00 54.47 74 SER A O 1
ATOM 531 N N . SER A 1 75 ? -14.695 -2.469 10.688 1.00 61.34 75 SER A N 1
ATOM 532 C CA . SER A 1 75 ? -14.723 -3.258 9.453 1.00 61.34 75 SER A CA 1
ATOM 533 C C . SER A 1 75 ? -13.973 -2.543 8.321 1.00 61.34 75 SER A C 1
ATOM 535 O O . SER A 1 75 ? -13.975 -1.315 8.225 1.00 61.34 75 SER A O 1
ATOM 537 N N . LEU A 1 76 ? -13.337 -3.333 7.451 1.00 70.31 76 LEU A N 1
ATOM 538 C CA . LEU A 1 76 ? -12.648 -2.878 6.243 1.00 70.31 76 LEU A CA 1
ATOM 539 C C . LEU A 1 76 ? -13.434 -3.355 5.018 1.00 70.31 76 LEU A C 1
ATOM 541 O O . LEU A 1 76 ? -13.531 -4.563 4.801 1.00 70.31 76 LEU A O 1
ATOM 545 N N . VAL A 1 77 ? -13.978 -2.429 4.223 1.00 73.62 77 VAL A N 1
ATOM 546 C CA . VAL A 1 77 ? -14.709 -2.758 2.987 1.00 73.62 77 VAL A CA 1
ATOM 547 C C . VAL A 1 77 ? -13.843 -2.419 1.778 1.00 73.62 77 VAL A C 1
ATOM 549 O O . VAL A 1 77 ? -13.346 -1.299 1.641 1.00 73.62 77 VAL A O 1
ATOM 552 N N . LEU A 1 78 ? -13.648 -3.415 0.914 1.00 79.56 78 LEU A N 1
ATOM 553 C CA . LEU A 1 78 ? -12.725 -3.378 -0.214 1.00 79.56 78 LEU A CA 1
ATOM 554 C C . LEU A 1 78 ? -13.529 -3.319 -1.520 1.00 79.56 78 LEU A C 1
ATOM 556 O O . LEU A 1 78 ? -14.274 -4.251 -1.813 1.00 79.56 78 LEU A O 1
ATOM 560 N N . VAL A 1 79 ? -13.391 -2.233 -2.286 1.00 75.56 79 VAL A N 1
ATOM 561 C CA . VAL A 1 79 ? -14.037 -2.072 -3.600 1.00 75.56 79 VAL A CA 1
ATOM 562 C C . VAL A 1 79 ? -12.942 -2.136 -4.667 1.00 75.56 79 VAL A C 1
ATOM 564 O O . VAL A 1 79 ? -12.013 -1.322 -4.655 1.00 75.56 79 VAL A O 1
ATOM 567 N N .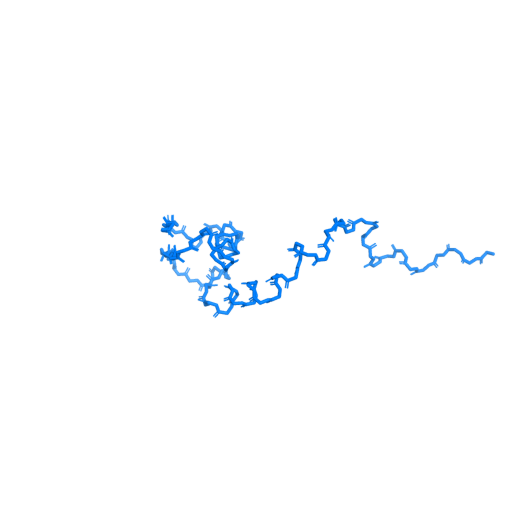 SER A 1 80 ? -13.001 -3.169 -5.516 1.00 71.19 80 SER A N 1
ATOM 568 C CA . SER A 1 80 ? -12.050 -3.408 -6.619 1.00 71.19 80 SER A CA 1
ATOM 569 C C . SER A 1 80 ? -12.406 -2.618 -7.863 1.00 71.19 80 SER A C 1
ATOM 571 O O . SER A 1 80 ? -13.617 -2.509 -8.150 1.00 71.19 80 SER A O 1
#

Organism: Daucus carota subsp. sativus (NCBI:txid79200)